Protein AF-A0A1D1YM92-F1 (afdb_monomer_lite)

Foldseek 3Di:
DDDDDDDDPDDPDDDDDDDDDDPPDPPPPPVVVVLLVVQLVLVVVVVDDSVLLSVLVVCCCVPPVNHPVCSVVCVVVSNVVSVVSSVVVVVVVVPPPPPPPD

Secondary structure (DSSP, 8-state):
------------------------------HHHHHHHHHHHHHHHTT--HHHHHHHHHHIIIIIS-SGGGHHHHHHTTTHHHHHHHHHHHHHHHT-------

Structure (mmCIF, N/CA/C/O backbone):
data_AF-A0A1D1YM92-F1
#
_entry.id   AF-A0A1D1YM92-F1
#
loop_
_atom_site.group_PDB
_atom_site.id
_atom_site.type_symbol
_atom_site.label_atom_id
_atom_site.label_alt_id
_atom_site.label_comp_id
_atom_site.label_asym_id
_atom_site.label_entity_id
_atom_site.label_seq_id
_atom_site.pdbx_PDB_ins_code
_atom_site.Cartn_x
_atom_site.Cartn_y
_atom_site.Cartn_z
_atom_site.occupancy
_atom_site.B_iso_or_equiv
_atom_site.auth_seq_id
_atom_site.auth_comp_id
_atom_site.auth_asym_id
_atom_site.auth_atom_id
_atom_site.pdbx_PDB_model_num
ATOM 1 N N . GLY A 1 1 ? 16.283 24.161 -31.407 1.00 40.09 1 GLY A N 1
ATOM 2 C CA . GLY A 1 1 ? 15.645 23.021 -30.725 1.00 40.09 1 GLY A CA 1
ATOM 3 C C . GLY A 1 1 ? 16.488 21.795 -30.977 1.00 40.09 1 GLY A C 1
ATOM 4 O O . GLY A 1 1 ? 16.754 21.515 -32.137 1.00 40.09 1 GLY A O 1
ATOM 5 N N . GLY A 1 2 ? 16.991 21.147 -29.922 1.00 38.47 2 GLY A N 1
ATOM 6 C CA . GLY A 1 2 ? 17.719 19.874 -30.039 1.00 38.47 2 GLY A CA 1
ATOM 7 C C . GLY A 1 2 ? 16.792 18.757 -30.536 1.00 38.47 2 GLY A C 1
ATOM 8 O O . GLY A 1 2 ? 15.579 18.886 -30.433 1.00 38.47 2 GLY A O 1
ATOM 9 N N . GLY A 1 3 ? 17.252 17.650 -31.103 1.00 35.94 3 GLY A N 1
ATOM 10 C CA . GLY A 1 3 ? 18.598 17.100 -31.234 1.00 35.94 3 GLY A CA 1
ATOM 11 C C . GLY A 1 3 ? 18.476 15.568 -31.207 1.00 35.94 3 GLY A C 1
ATOM 12 O O . GLY A 1 3 ? 17.800 15.041 -30.331 1.00 35.94 3 GLY A O 1
ATOM 13 N N . GLY A 1 4 ? 19.116 14.878 -32.161 1.00 39.59 4 GLY A N 1
ATOM 14 C CA . GLY A 1 4 ? 19.267 13.411 -32.221 1.00 39.59 4 GLY A CA 1
ATOM 15 C C . GLY A 1 4 ? 18.167 12.710 -33.034 1.00 39.59 4 GLY A C 1
ATOM 16 O O . GLY A 1 4 ? 17.042 12.594 -32.578 1.00 39.59 4 GLY A O 1
ATOM 17 N N . GLY A 1 5 ? 18.375 12.229 -34.262 1.00 38.34 5 GLY A N 1
ATOM 18 C CA . GLY A 1 5 ? 19.584 11.592 -34.791 1.00 38.34 5 GLY A CA 1
ATOM 19 C C . GLY A 1 5 ? 19.570 10.093 -34.476 1.00 38.34 5 GLY A C 1
ATOM 20 O O . GLY A 1 5 ? 20.442 9.604 -33.769 1.00 38.34 5 GLY A O 1
ATOM 21 N N . GLY A 1 6 ? 18.541 9.375 -34.93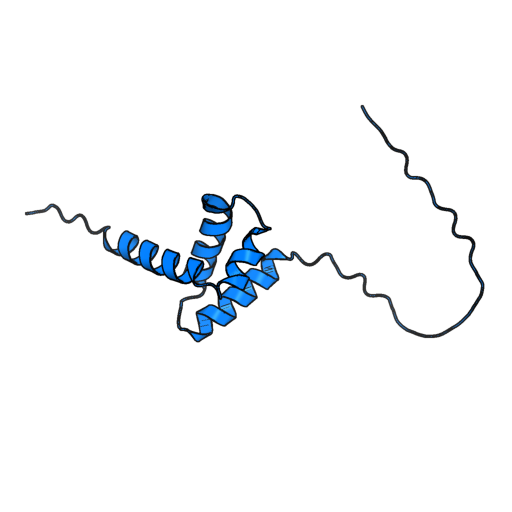9 1.00 40.47 6 GLY A N 1
ATOM 22 C CA . GLY A 1 6 ? 18.455 7.922 -34.810 1.00 40.47 6 GLY A CA 1
ATOM 23 C C . GLY A 1 6 ? 19.490 7.253 -35.708 1.00 40.47 6 GLY A C 1
ATOM 24 O O . GLY A 1 6 ? 19.303 7.163 -36.919 1.00 40.47 6 GLY A O 1
ATOM 25 N N . VAL A 1 7 ? 20.593 6.801 -35.117 1.00 50.69 7 VAL A N 1
ATOM 26 C CA . VAL A 1 7 ? 21.572 5.962 -35.805 1.00 50.69 7 VAL A CA 1
ATOM 27 C C . VAL A 1 7 ? 20.940 4.603 -36.097 1.00 50.69 7 VAL A C 1
ATOM 29 O O . VAL A 1 7 ? 20.636 3.808 -35.211 1.00 50.69 7 VAL A O 1
ATOM 32 N N . ILE A 1 8 ? 20.707 4.355 -37.379 1.00 48.03 8 ILE A N 1
ATOM 33 C CA . ILE A 1 8 ? 20.401 3.036 -37.917 1.00 48.03 8 ILE A CA 1
ATOM 34 C C . ILE A 1 8 ? 21.620 2.127 -37.718 1.00 48.03 8 ILE A C 1
ATOM 36 O O . ILE A 1 8 ? 22.557 2.135 -38.516 1.00 48.03 8 ILE A O 1
ATOM 40 N N . CYS A 1 9 ? 21.631 1.321 -36.657 1.00 45.50 9 CYS A N 1
ATOM 41 C CA . CYS A 1 9 ? 22.572 0.209 -36.572 1.00 45.50 9 CYS A CA 1
ATOM 42 C C . CYS A 1 9 ? 22.216 -0.805 -37.667 1.00 45.50 9 CYS A C 1
ATOM 44 O O . CYS A 1 9 ? 21.250 -1.560 -37.568 1.00 45.50 9 CYS A O 1
ATOM 46 N N . ARG A 1 10 ? 22.992 -0.751 -38.752 1.00 46.97 10 ARG A N 1
ATOM 47 C CA . ARG A 1 10 ? 22.969 -1.664 -39.893 1.00 46.97 10 ARG A CA 1
ATOM 48 C C . ARG A 1 10 ? 23.216 -3.087 -39.382 1.00 46.97 10 ARG A C 1
ATOM 50 O O . ARG A 1 10 ? 24.326 -3.426 -38.986 1.00 46.97 10 ARG A O 1
ATOM 57 N N . GLN A 1 11 ? 22.170 -3.905 -39.375 1.00 44.50 11 GLN A N 1
ATOM 58 C CA . GLN A 1 11 ? 22.252 -5.326 -39.067 1.00 44.50 11 GLN A CA 1
ATOM 59 C C . GLN A 1 11 ? 23.003 -6.026 -40.210 1.00 44.50 11 GLN A C 1
ATOM 61 O O . GLN A 1 11 ? 22.473 -6.177 -41.308 1.00 44.50 11 GLN A O 1
ATOM 66 N N . VAL A 1 12 ? 24.242 -6.450 -39.962 1.00 46.84 12 VAL A N 1
ATOM 67 C CA . VAL A 1 12 ? 24.822 -7.578 -40.696 1.00 46.84 12 VAL A CA 1
ATOM 68 C C . VAL A 1 12 ? 24.033 -8.817 -40.263 1.00 46.84 12 VAL A C 1
ATOM 70 O O . VAL A 1 12 ? 23.981 -9.133 -39.075 1.00 46.84 12 VAL A O 1
ATOM 73 N N . LEU A 1 13 ? 23.312 -9.448 -41.192 1.00 45.69 13 LEU A N 1
ATOM 74 C CA . LEU A 1 13 ? 22.625 -10.714 -40.931 1.00 45.69 13 LEU A CA 1
ATOM 75 C C . LEU A 1 13 ? 23.654 -11.851 -40.976 1.00 45.69 13 LEU A C 1
ATOM 77 O O . LEU A 1 13 ? 24.231 -12.071 -42.043 1.00 45.69 13 LEU A O 1
ATOM 81 N N . PRO A 1 14 ? 23.853 -12.633 -39.901 1.00 47.19 14 PRO A N 1
ATOM 82 C CA . PRO A 1 14 ? 24.341 -13.988 -40.058 1.00 47.19 14 PRO A CA 1
ATOM 83 C C . PRO A 1 14 ? 23.167 -14.893 -40.459 1.00 47.19 14 PRO A C 1
ATOM 85 O O . PRO A 1 14 ? 22.119 -14.928 -39.815 1.00 47.19 14 PRO A O 1
ATOM 88 N N . LEU A 1 15 ? 23.359 -15.613 -41.560 1.00 59.06 15 LEU A N 1
ATOM 89 C CA . LEU A 1 15 ? 22.514 -16.713 -42.012 1.00 59.06 15 LEU A CA 1
ATOM 90 C C . LEU A 1 15 ? 22.674 -17.890 -41.039 1.00 59.06 15 LEU A C 1
ATOM 92 O O . LEU A 1 15 ? 23.775 -18.424 -40.964 1.00 59.06 15 LEU A O 1
ATOM 96 N N . CYS A 1 16 ? 21.618 -18.286 -40.316 1.00 40.72 16 CYS A N 1
ATOM 97 C CA . CYS A 1 16 ? 21.405 -19.618 -39.708 1.00 40.72 16 CYS A CA 1
ATOM 98 C C . CYS A 1 16 ? 19.976 -19.721 -39.102 1.00 40.72 16 CYS A C 1
ATOM 100 O O . CYS A 1 16 ? 19.378 -18.684 -38.823 1.00 40.72 16 CYS A O 1
ATOM 102 N N . PRO A 1 17 ? 19.382 -20.929 -38.963 1.00 52.34 17 PRO A N 1
ATOM 103 C CA . PRO A 1 17 ? 18.119 -21.237 -39.645 1.00 52.34 17 PRO A CA 1
ATOM 104 C C . PRO A 1 17 ? 16.982 -21.706 -38.681 1.00 52.34 17 PRO A C 1
ATOM 106 O O . PRO A 1 17 ? 16.886 -21.168 -37.581 1.00 52.34 17 PRO A O 1
ATOM 109 N N . PRO A 1 18 ? 16.013 -22.554 -39.095 1.00 59.69 18 PRO A N 1
ATOM 110 C CA . PRO A 1 18 ? 14.583 -22.363 -38.852 1.00 59.69 18 PRO A CA 1
ATOM 111 C C . PRO A 1 18 ? 14.085 -23.084 -37.587 1.00 59.69 18 PRO A C 1
ATOM 113 O O . PRO A 1 18 ? 14.318 -24.274 -37.455 1.00 59.69 18 PRO A O 1
ATOM 116 N N . PHE A 1 19 ? 13.362 -22.411 -36.693 1.00 50.38 19 PHE A N 1
ATOM 117 C CA . PHE A 1 19 ? 12.236 -22.948 -35.903 1.00 50.38 19 PHE A CA 1
ATOM 118 C C . PHE A 1 19 ? 11.839 -21.918 -34.831 1.00 50.38 19 PHE A C 1
ATOM 120 O O . PHE A 1 19 ? 12.691 -21.294 -34.206 1.00 50.38 19 PHE A O 1
ATOM 127 N N . SER A 1 20 ? 10.533 -21.832 -34.580 1.00 49.28 20 SER A N 1
ATOM 128 C CA . SER A 1 20 ? 9.903 -21.326 -33.351 1.00 49.28 20 SER A CA 1
ATOM 129 C C . SER A 1 20 ? 9.530 -19.838 -33.226 1.00 49.28 20 SER A C 1
ATOM 131 O O . SER A 1 20 ? 10.335 -18.960 -32.941 1.00 49.28 20 SER A O 1
ATOM 133 N N . ALA A 1 21 ? 8.200 -19.682 -33.246 1.00 56.84 21 ALA A N 1
ATOM 134 C CA . ALA A 1 21 ? 7.348 -18.835 -32.409 1.00 56.84 21 ALA A CA 1
ATOM 135 C C . ALA A 1 21 ? 7.212 -17.332 -32.748 1.00 56.84 21 ALA A C 1
ATOM 137 O O . ALA A 1 21 ? 8.203 -16.608 -32.844 1.00 56.84 21 ALA A O 1
ATOM 138 N N . PRO A 1 22 ? 5.965 -16.812 -32.850 1.00 48.84 22 PRO A N 1
ATOM 139 C CA . PRO A 1 22 ? 5.741 -15.378 -32.934 1.00 48.84 22 PRO A CA 1
ATOM 140 C C . PRO A 1 22 ? 6.188 -14.745 -31.616 1.00 48.84 22 PRO A C 1
ATOM 142 O O . PRO A 1 22 ? 5.671 -15.056 -30.542 1.00 48.84 22 PRO A O 1
ATOM 145 N N . THR A 1 23 ? 7.166 -13.848 -31.694 1.00 54.91 23 THR A N 1
ATOM 146 C CA . THR A 1 23 ? 7.652 -13.111 -30.532 1.00 54.91 23 THR A CA 1
ATOM 147 C C . THR A 1 23 ? 6.551 -12.151 -30.071 1.00 54.91 23 THR A C 1
ATOM 149 O O . THR A 1 23 ? 6.338 -11.068 -30.621 1.00 54.91 23 THR A O 1
ATOM 152 N N . MET A 1 24 ? 5.793 -12.554 -29.047 1.00 53.00 24 MET A N 1
ATOM 153 C CA . MET A 1 24 ? 4.956 -11.627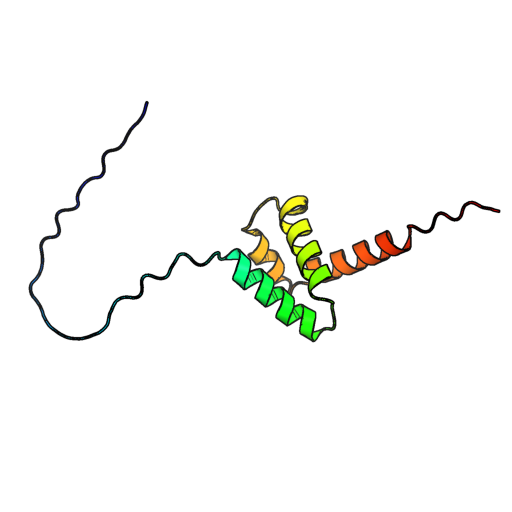 -28.292 1.00 53.00 24 MET A CA 1
ATOM 154 C C . MET A 1 24 ? 5.893 -10.601 -27.656 1.00 53.00 24 MET A C 1
ATOM 156 O O . MET A 1 24 ? 6.550 -10.876 -26.654 1.00 53.00 24 MET A O 1
ATOM 160 N N . ARG A 1 25 ? 5.966 -9.399 -28.235 1.00 59.81 25 ARG A N 1
ATOM 161 C CA . ARG A 1 25 ? 6.570 -8.253 -27.550 1.00 59.81 25 ARG A CA 1
ATOM 162 C C . ARG A 1 25 ? 5.837 -8.103 -26.218 1.00 59.81 25 ARG A C 1
ATOM 164 O O . ARG A 1 25 ? 4.617 -7.905 -26.252 1.00 59.81 25 ARG A O 1
ATOM 171 N N . PRO A 1 26 ? 6.511 -8.168 -25.057 1.00 56.78 26 PRO A N 1
ATOM 172 C CA . PRO A 1 26 ? 5.843 -7.854 -23.812 1.00 56.78 26 PRO A CA 1
ATOM 173 C C . PRO A 1 26 ? 5.425 -6.386 -23.904 1.00 56.78 26 PRO A C 1
ATOM 175 O O . PRO A 1 26 ? 6.258 -5.480 -23.857 1.00 56.78 26 PRO A O 1
ATOM 178 N N . LYS A 1 27 ? 4.119 -6.140 -24.088 1.00 55.66 27 LYS A N 1
ATOM 179 C CA . LYS A 1 27 ? 3.533 -4.816 -23.866 1.00 55.66 27 LYS A CA 1
ATOM 180 C C . LYS A 1 27 ? 4.044 -4.388 -22.502 1.00 55.66 27 LYS A C 1
ATOM 182 O O . LYS A 1 27 ? 3.872 -5.151 -21.554 1.00 55.66 27 LYS A O 1
ATOM 187 N N . ARG A 1 28 ? 4.707 -3.229 -22.424 1.00 53.84 28 ARG A N 1
ATOM 188 C CA . ARG A 1 28 ? 5.207 -2.613 -21.188 1.00 53.84 28 ARG A CA 1
ATOM 189 C C . ARG A 1 28 ? 4.049 -2.569 -20.195 1.00 53.84 28 ARG A C 1
ATOM 191 O O . ARG A 1 28 ? 3.243 -1.643 -20.206 1.00 53.84 28 ARG A O 1
ATOM 198 N N . ALA A 1 29 ? 3.894 -3.643 -19.426 1.00 53.69 29 ALA A N 1
ATOM 199 C CA . ALA A 1 29 ? 2.777 -3.803 -18.526 1.00 53.69 29 ALA A CA 1
ATOM 200 C C . ALA A 1 29 ? 2.945 -2.694 -17.503 1.00 53.69 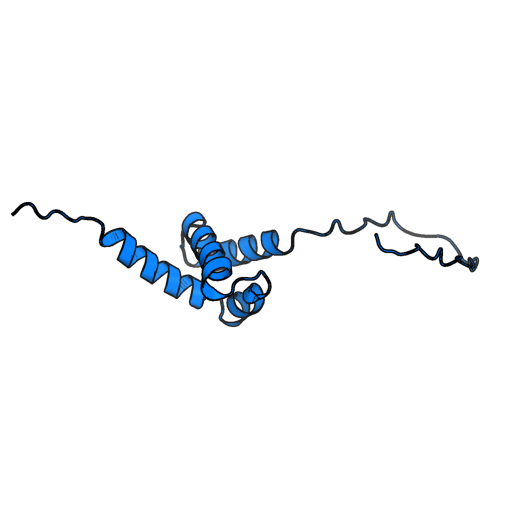29 ALA A C 1
ATOM 202 O O . ALA A 1 29 ? 4.047 -2.501 -16.987 1.00 53.69 29 ALA A O 1
ATOM 203 N N . LYS A 1 30 ? 1.882 -1.925 -17.278 1.00 56.09 30 LYS A N 1
ATOM 204 C CA . LYS A 1 30 ? 1.833 -0.885 -16.253 1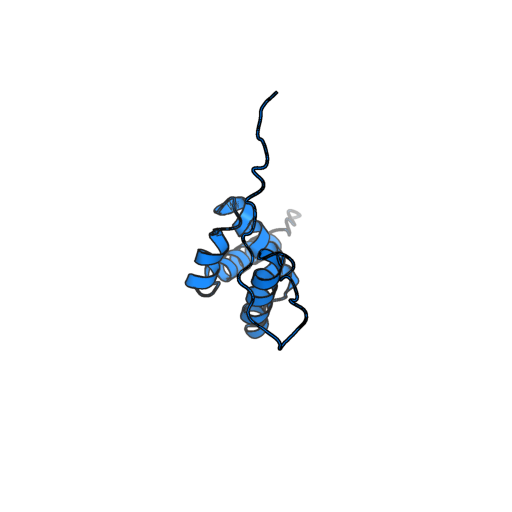.00 56.09 30 LYS A CA 1
ATOM 205 C C . LYS A 1 30 ? 2.229 -1.546 -14.929 1.00 56.09 30 LYS A C 1
ATOM 207 O O . LYS A 1 30 ? 1.396 -2.201 -14.309 1.00 56.09 30 LYS A O 1
ATOM 212 N N . ARG A 1 31 ? 3.514 -1.463 -14.553 1.00 58.78 31 ARG A N 1
ATOM 213 C CA . ARG A 1 31 ? 4.090 -2.231 -13.435 1.00 58.78 31 ARG A CA 1
ATOM 214 C C . ARG A 1 31 ? 3.332 -1.954 -12.134 1.00 58.78 31 ARG A C 1
ATOM 216 O O . ARG A 1 31 ? 3.125 -2.876 -11.359 1.00 58.78 31 ARG A O 1
ATOM 223 N N . GLY A 1 32 ? 2.813 -0.734 -11.971 1.00 60.19 32 GLY A N 1
ATOM 224 C CA . GLY A 1 32 ? 1.992 -0.343 -10.825 1.00 60.19 32 GLY A CA 1
ATOM 225 C C . GLY A 1 32 ? 0.628 -1.038 -10.718 1.00 60.19 32 GLY A C 1
ATOM 226 O O . GLY A 1 32 ? 0.141 -1.191 -9.609 1.00 60.19 32 GLY A O 1
ATOM 227 N N . LEU A 1 33 ? 0.012 -1.511 -11.814 1.00 65.31 33 LEU A N 1
ATOM 228 C CA . LEU A 1 33 ? -1.281 -2.214 -11.715 1.00 65.31 33 LEU A CA 1
ATOM 229 C C . LEU A 1 33 ? -1.122 -3.566 -11.013 1.00 65.31 33 LEU A C 1
ATOM 231 O O . LEU A 1 33 ? -1.847 -3.850 -10.070 1.00 65.31 33 LEU A O 1
ATOM 235 N N . LYS A 1 34 ? -0.101 -4.340 -11.404 1.00 77.94 34 LYS A N 1
ATOM 236 C CA . LYS A 1 34 ? 0.150 -5.673 -10.834 1.00 77.94 34 LYS A CA 1
ATOM 237 C C . LYS A 1 34 ? 0.486 -5.631 -9.343 1.00 77.94 34 LYS A C 1
ATOM 239 O O . LYS A 1 34 ? 0.127 -6.550 -8.620 1.00 77.94 34 LYS A O 1
ATOM 244 N N . ARG A 1 35 ? 1.170 -4.577 -8.891 1.00 83.38 35 ARG A N 1
ATOM 245 C CA . ARG A 1 35 ? 1.547 -4.418 -7.481 1.00 83.38 35 ARG A CA 1
ATOM 246 C C . ARG A 1 35 ? 0.356 -4.042 -6.596 1.00 83.38 35 ARG A C 1
ATOM 248 O O . ARG A 1 35 ? 0.247 -4.544 -5.485 1.00 83.38 35 ARG A O 1
ATOM 255 N N . ILE A 1 36 ? -0.583 -3.235 -7.110 1.00 85.38 36 ILE A N 1
ATOM 256 C CA . ILE A 1 36 ? -1.864 -2.994 -6.422 1.00 85.38 36 ILE A CA 1
ATOM 257 C C . ILE A 1 36 ? -2.612 -4.312 -6.273 1.00 85.38 36 ILE A C 1
ATOM 259 O O . ILE A 1 36 ? -3.033 -4.625 -5.169 1.00 85.38 36 ILE A O 1
ATOM 263 N N . ASP A 1 37 ? -2.738 -5.098 -7.342 1.00 85.75 37 ASP A N 1
ATOM 264 C CA . ASP A 1 37 ? -3.413 -6.397 -7.266 1.00 85.75 37 ASP A CA 1
ATOM 265 C C . ASP A 1 37 ? -2.740 -7.347 -6.255 1.00 85.75 37 ASP A C 1
ATOM 267 O O . ASP A 1 37 ? -3.442 -8.023 -5.507 1.00 85.75 37 ASP A O 1
ATOM 271 N N . ALA A 1 38 ? -1.404 -7.340 -6.156 1.00 87.12 38 ALA A N 1
ATOM 272 C CA . ALA A 1 38 ? -0.668 -8.109 -5.147 1.00 87.12 38 ALA A CA 1
ATOM 273 C C . ALA A 1 38 ? -0.988 -7.660 -3.709 1.00 87.12 38 ALA A C 1
ATOM 275 O O . ALA A 1 38 ? -1.304 -8.494 -2.861 1.00 87.12 38 ALA A O 1
ATOM 276 N N . ALA A 1 39 ? -0.996 -6.348 -3.451 1.00 86.94 39 ALA A N 1
ATOM 277 C CA . ALA A 1 39 ? -1.386 -5.800 -2.152 1.00 86.94 39 ALA A CA 1
ATOM 278 C C . ALA A 1 39 ? -2.853 -6.122 -1.811 1.00 86.94 39 ALA A C 1
ATOM 280 O O . ALA A 1 39 ? -3.173 -6.449 -0.671 1.00 86.94 39 ALA A O 1
ATOM 281 N N . LEU A 1 40 ? -3.750 -6.069 -2.804 1.00 88.94 40 LEU A N 1
ATOM 282 C CA . LEU A 1 40 ? -5.160 -6.429 -2.645 1.00 88.94 40 LEU A CA 1
ATOM 283 C C . LEU A 1 40 ? -5.355 -7.909 -2.318 1.00 88.94 40 LEU A C 1
ATOM 285 O O . LEU A 1 40 ? -6.268 -8.233 -1.561 1.00 88.94 40 LEU A O 1
ATOM 289 N N . ASP A 1 41 ? -4.545 -8.800 -2.888 1.00 88.56 41 ASP A N 1
ATOM 290 C CA . ASP A 1 41 ? -4.602 -10.229 -2.576 1.00 88.56 41 ASP A CA 1
ATOM 291 C C . ASP A 1 41 ? -4.073 -10.502 -1.162 1.00 88.56 41 ASP A C 1
ATOM 293 O O . ASP A 1 41 ? -4.753 -11.151 -0.368 1.00 88.56 41 ASP A O 1
ATOM 297 N N . ALA A 1 42 ? -2.915 -9.934 -0.807 1.00 87.69 42 ALA A N 1
ATOM 298 C CA . ALA A 1 42 ? -2.301 -10.104 0.509 1.00 87.69 42 ALA A CA 1
ATOM 299 C C . ALA A 1 42 ? -3.195 -9.571 1.642 1.00 87.69 42 ALA A C 1
ATOM 301 O O . ALA A 1 42 ? -3.514 -10.293 2.586 1.00 87.69 42 ALA A O 1
ATOM 302 N N . LEU A 1 43 ? -3.661 -8.325 1.520 1.00 86.19 43 LEU A N 1
ATOM 303 C CA . LEU A 1 43 ? -4.508 -7.682 2.529 1.00 86.19 43 LEU A CA 1
ATOM 304 C C . LEU A 1 43 ? -5.954 -8.191 2.474 1.00 86.19 43 LEU A C 1
ATOM 306 O O . LEU A 1 43 ? -6.630 -8.254 3.500 1.00 86.19 43 LEU A O 1
ATOM 310 N N . GLY A 1 44 ? -6.416 -8.629 1.301 1.00 84.69 44 GLY A N 1
ATOM 311 C CA . GLY A 1 44 ? -7.710 -9.288 1.148 1.00 84.69 44 GLY A CA 1
ATOM 312 C C . GLY A 1 44 ? -7.790 -10.605 1.920 1.00 84.69 44 GLY A C 1
ATOM 313 O O . GLY A 1 44 ? -8.820 -10.880 2.530 1.00 84.69 44 GLY A O 1
ATOM 314 N N . ARG A 1 45 ? -6.700 -11.385 1.980 1.00 84.69 45 ARG A N 1
ATOM 315 C CA . ARG A 1 45 ? -6.630 -12.601 2.817 1.00 84.69 45 ARG A CA 1
ATOM 316 C C . ARG A 1 45 ? -6.726 -12.305 4.313 1.00 84.69 45 ARG A C 1
ATOM 318 O O . ARG A 1 45 ? -7.211 -13.149 5.055 1.00 84.69 45 ARG A O 1
ATOM 325 N N . MET A 1 46 ? -6.309 -11.115 4.745 1.00 82.50 46 MET A N 1
ATOM 326 C CA . MET A 1 46 ? -6.467 -10.661 6.131 1.00 82.50 46 MET A CA 1
ATOM 327 C C . MET A 1 46 ? -7.858 -10.085 6.437 1.00 82.50 46 MET A C 1
ATOM 329 O O . MET A 1 46 ? -8.133 -9.741 7.581 1.00 82.50 46 MET A O 1
ATOM 333 N N . GLY A 1 47 ? -8.742 -9.984 5.439 1.00 86.75 47 GLY A N 1
ATOM 334 C CA . GLY A 1 47 ? -10.108 -9.485 5.612 1.00 86.75 47 GLY A CA 1
ATOM 335 C C . GLY A 1 47 ? -10.276 -7.981 5.385 1.00 86.75 47 GLY A C 1
ATOM 336 O O . GLY A 1 47 ? -11.350 -7.447 5.658 1.00 86.75 47 GLY A O 1
ATOM 337 N N . PHE A 1 48 ? -9.265 -7.282 4.857 1.00 85.00 48 PHE A N 1
ATOM 338 C CA . PHE A 1 48 ? -9.401 -5.855 4.563 1.00 85.00 48 PHE A CA 1
ATOM 339 C C . PHE A 1 48 ? -10.175 -5.602 3.259 1.00 85.00 48 PHE A C 1
ATOM 341 O O . PHE A 1 48 ? -9.942 -6.271 2.243 1.00 85.00 48 PHE A O 1
ATOM 348 N N . PRO A 1 49 ? -11.066 -4.591 3.229 1.00 87.06 49 PRO A N 1
ATOM 349 C CA . PRO A 1 49 ? -11.782 -4.223 2.018 1.00 87.06 49 PRO A CA 1
ATOM 350 C C . PRO A 1 49 ? -10.824 -3.637 0.977 1.00 87.06 49 PRO A C 1
ATOM 352 O O . PRO A 1 49 ? -10.094 -2.673 1.225 1.00 87.06 49 PRO A O 1
ATOM 355 N N . LYS A 1 50 ? -10.885 -4.194 -0.236 1.00 87.00 50 LYS A N 1
ATOM 356 C CA . LYS A 1 50 ? -10.008 -3.846 -1.365 1.00 87.00 50 LYS A CA 1
ATOM 357 C C . LYS A 1 50 ? -10.019 -2.353 -1.712 1.00 87.00 50 LYS A C 1
ATOM 359 O O . LYS A 1 50 ? -9.003 -1.803 -2.130 1.00 87.00 50 LYS A O 1
ATOM 364 N N . GLU A 1 51 ? -11.153 -1.679 -1.534 1.00 87.00 51 GLU A N 1
ATOM 365 C CA . GLU A 1 51 ? -11.259 -0.239 -1.784 1.00 87.00 51 GLU A CA 1
ATOM 366 C C . GLU A 1 51 ? -10.403 0.595 -0.833 1.00 87.00 51 GLU A C 1
ATOM 368 O O . GLU A 1 51 ? -9.681 1.479 -1.305 1.00 87.00 51 GLU A O 1
ATOM 373 N N . LYS A 1 52 ? -10.428 0.284 0.471 1.00 86.75 52 LYS A N 1
ATOM 374 C CA . LYS A 1 52 ? -9.615 1.000 1.461 1.00 86.75 52 LYS A CA 1
ATOM 375 C C . LYS A 1 52 ? -8.135 0.783 1.176 1.00 86.75 52 LYS A C 1
ATOM 377 O O . LYS A 1 52 ? -7.408 1.748 0.976 1.00 86.75 52 LYS A O 1
ATOM 382 N N . VAL A 1 53 ? -7.727 -0.473 0.987 1.00 88.00 53 VAL A N 1
ATOM 383 C CA . VAL A 1 53 ? -6.344 -0.835 0.634 1.00 88.00 53 VAL A CA 1
ATOM 384 C C . VAL A 1 53 ? -5.844 -0.036 -0.574 1.00 88.00 53 VAL A C 1
ATOM 386 O O . VAL A 1 53 ? -4.769 0.562 -0.548 1.00 88.00 53 VAL A O 1
ATOM 389 N N . ARG A 1 54 ? -6.639 0.024 -1.647 1.00 88.38 54 ARG A N 1
ATOM 390 C CA . ARG A 1 54 ? -6.259 0.737 -2.871 1.00 88.38 54 ARG A CA 1
ATOM 391 C C . ARG A 1 54 ? -6.119 2.246 -2.658 1.00 88.38 54 ARG A C 1
ATOM 393 O O . ARG A 1 54 ? -5.282 2.864 -3.323 1.00 88.38 54 ARG A O 1
ATOM 400 N N . ARG A 1 55 ? -6.951 2.847 -1.802 1.00 88.88 55 ARG A N 1
ATOM 401 C CA . ARG A 1 55 ? -6.874 4.273 -1.459 1.00 88.88 55 ARG A CA 1
ATOM 402 C C . ARG A 1 55 ? -5.609 4.554 -0.651 1.00 88.88 55 ARG A C 1
ATOM 404 O O . ARG A 1 55 ? -4.821 5.393 -1.080 1.00 88.88 55 ARG A O 1
ATOM 411 N N . THR A 1 56 ? -5.370 3.790 0.410 1.00 88.81 56 THR A N 1
ATOM 412 C CA . THR A 1 56 ? -4.221 3.962 1.304 1.00 88.81 56 THR A CA 1
ATOM 413 C C . THR A 1 56 ? -2.896 3.768 0.573 1.00 88.81 56 THR A C 1
ATOM 415 O O . THR A 1 56 ? -2.006 4.602 0.679 1.00 88.81 56 THR A O 1
ATOM 418 N N . VAL A 1 57 ? -2.772 2.749 -0.284 1.00 86.81 57 VAL A N 1
ATOM 419 C CA . VAL A 1 57 ? -1.552 2.557 -1.089 1.00 86.81 57 VAL A CA 1
ATOM 420 C C . VAL A 1 57 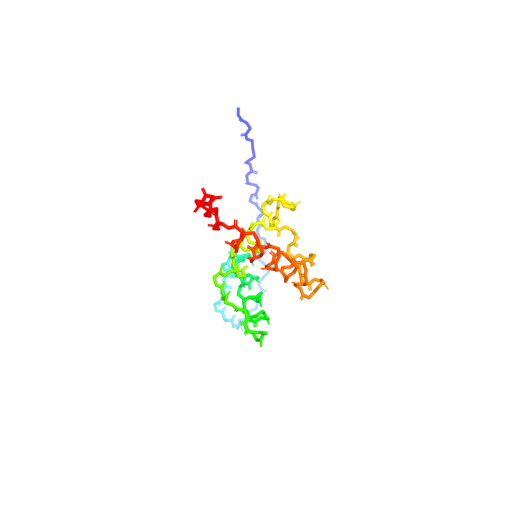? -1.297 3.744 -2.024 1.00 86.81 57 VAL A C 1
ATOM 422 O O . VAL A 1 57 ? -0.169 4.216 -2.139 1.00 86.81 57 VAL A O 1
ATOM 425 N N . LYS A 1 58 ? -2.337 4.276 -2.681 1.00 85.50 58 LYS A N 1
ATOM 426 C CA . LYS A 1 58 ? -2.188 5.478 -3.519 1.00 85.50 58 LYS A CA 1
ATOM 427 C C . LYS A 1 58 ? -1.806 6.711 -2.705 1.00 85.50 58 LYS A C 1
ATOM 429 O O . LYS A 1 58 ? -1.059 7.537 -3.221 1.00 85.50 58 LYS A O 1
ATOM 434 N N . TYR A 1 59 ? -2.341 6.842 -1.494 1.00 85.88 59 TYR A N 1
ATOM 435 C CA . TYR A 1 59 ? -2.010 7.921 -0.572 1.00 85.88 59 TYR A CA 1
ATOM 436 C C . TYR A 1 59 ? -0.538 7.836 -0.160 1.00 85.88 59 TYR A C 1
ATOM 438 O O . TYR A 1 59 ? 0.204 8.777 -0.402 1.00 85.88 59 TYR A O 1
ATOM 446 N N . LEU A 1 60 ? -0.072 6.678 0.312 1.00 85.88 60 LEU A N 1
ATOM 447 C CA . LEU A 1 60 ? 1.322 6.468 0.719 1.00 85.88 60 LEU A CA 1
ATOM 448 C C . LEU A 1 60 ? 2.314 6.760 -0.416 1.00 85.88 60 LEU A C 1
ATOM 450 O O . LEU A 1 60 ? 3.301 7.469 -0.223 1.00 85.88 60 LEU A O 1
ATOM 454 N N . LEU A 1 61 ? 2.032 6.280 -1.629 1.00 84.88 61 LEU A N 1
ATOM 455 C CA . LEU A 1 61 ? 2.893 6.533 -2.790 1.00 84.88 61 LEU A CA 1
ATOM 456 C C . LEU A 1 61 ? 2.958 8.018 -3.177 1.00 84.88 61 LEU A C 1
ATOM 458 O O . LEU A 1 61 ? 3.981 8.467 -3.694 1.00 84.88 61 LEU A O 1
ATOM 462 N N . LYS A 1 62 ? 1.880 8.779 -2.951 1.00 83.50 62 LYS A N 1
ATOM 463 C CA . LYS A 1 62 ? 1.813 10.210 -3.274 1.00 83.50 62 LYS A CA 1
ATOM 464 C C . LYS A 1 62 ? 2.365 11.097 -2.164 1.00 83.50 62 LYS A C 1
ATOM 466 O O . LYS A 1 62 ? 3.194 11.953 -2.451 1.00 83.50 62 LYS A O 1
ATOM 471 N N . GLU A 1 63 ? 1.904 10.897 -0.937 1.00 80.50 63 GLU A N 1
ATOM 472 C CA . GLU A 1 63 ? 2.149 11.798 0.189 1.00 80.50 63 GLU A CA 1
ATOM 473 C C . GLU A 1 63 ? 3.468 11.494 0.899 1.00 80.50 63 GLU A C 1
ATOM 475 O O . GLU A 1 63 ? 4.229 12.417 1.183 1.00 80.50 63 GLU A O 1
ATOM 480 N N . VAL A 1 64 ? 3.776 10.213 1.130 1.00 80.94 64 VAL A N 1
ATOM 481 C CA . VAL A 1 64 ? 4.976 9.811 1.882 1.00 80.94 64 VAL A CA 1
ATOM 482 C C . VAL A 1 64 ? 6.184 9.748 0.960 1.00 80.94 64 VAL A C 1
ATOM 484 O O . VAL A 1 64 ? 7.204 10.386 1.206 1.00 80.94 64 VAL A O 1
ATOM 487 N N . TYR A 1 65 ? 6.063 9.002 -0.135 1.00 80.62 65 TYR A N 1
ATOM 488 C CA . TYR A 1 65 ? 7.229 8.651 -0.941 1.00 80.62 65 TYR A CA 1
ATOM 489 C C . TYR A 1 65 ? 7.375 9.433 -2.248 1.00 80.62 65 TYR A C 1
ATOM 491 O O . TYR A 1 65 ? 8.439 9.387 -2.864 1.00 80.62 65 TYR A O 1
ATOM 499 N N . ARG A 1 66 ? 6.327 10.146 -2.686 1.00 76.69 66 ARG A N 1
ATOM 500 C CA . ARG A 1 66 ? 6.307 10.957 -3.919 1.00 76.69 66 ARG A CA 1
ATOM 501 C C . ARG A 1 66 ? 6.855 10.221 -5.157 1.00 76.69 66 ARG A C 1
ATOM 503 O O . ARG A 1 66 ? 7.526 10.827 -5.991 1.00 76.69 66 ARG A O 1
ATOM 510 N N . GLY A 1 67 ? 6.567 8.926 -5.304 1.00 75.00 67 GLY A N 1
ATOM 511 C CA . GLY A 1 67 ? 7.097 8.138 -6.419 1.00 75.00 67 GLY A CA 1
ATOM 512 C C . GLY A 1 67 ? 6.692 6.664 -6.436 1.00 75.00 67 GLY A C 1
ATOM 513 O O . GLY A 1 67 ? 6.398 6.057 -5.409 1.00 75.00 67 GLY A O 1
ATOM 514 N N . ASP A 1 68 ? 6.715 6.071 -7.633 1.00 72.56 68 ASP A N 1
ATOM 515 C CA . ASP A 1 68 ? 6.393 4.657 -7.888 1.00 72.56 68 ASP A CA 1
ATOM 516 C C . ASP A 1 68 ? 7.514 3.672 -7.480 1.00 72.56 68 ASP A C 1
ATOM 518 O O . ASP A 1 68 ? 7.367 2.453 -7.629 1.00 72.56 68 ASP A O 1
ATOM 522 N N . ASP A 1 69 ? 8.643 4.162 -6.974 1.00 76.88 69 ASP A N 1
ATOM 523 C CA . ASP A 1 69 ? 9.740 3.313 -6.493 1.00 76.88 69 ASP A CA 1
ATOM 524 C C . ASP A 1 69 ? 9.493 2.800 -5.069 1.00 76.88 69 ASP A C 1
ATOM 526 O O . ASP A 1 69 ? 10.008 1.753 -4.681 1.00 76.88 69 ASP A O 1
ATOM 530 N N . ALA A 1 70 ? 8.601 3.453 -4.320 1.00 78.56 70 ALA A N 1
ATOM 531 C CA . ALA A 1 70 ? 8.305 3.081 -2.942 1.00 78.56 70 ALA A CA 1
ATOM 532 C C . ALA A 1 70 ? 7.497 1.801 -2.754 1.00 78.56 70 ALA A C 1
ATOM 534 O O . ALA A 1 70 ? 7.340 1.308 -1.640 1.00 78.56 70 ALA A O 1
ATOM 535 N N . TRP A 1 71 ? 7.040 1.217 -3.853 1.00 81.12 71 TRP A N 1
ATOM 536 C CA . TRP A 1 71 ? 6.493 -0.129 -3.851 1.00 81.12 71 TRP A CA 1
ATOM 537 C C . TRP A 1 71 ? 7.439 -1.168 -3.249 1.00 81.12 71 TRP A C 1
ATOM 539 O O . TRP A 1 71 ? 6.951 -2.110 -2.639 1.00 81.12 71 TRP A O 1
ATOM 549 N N . VAL A 1 72 ? 8.756 -0.991 -3.405 1.00 81.81 72 VAL A N 1
ATOM 550 C CA . VAL A 1 72 ? 9.746 -1.914 -2.834 1.00 81.81 72 VAL A CA 1
ATOM 551 C C . VAL A 1 72 ? 9.654 -1.906 -1.307 1.00 81.81 72 VAL A C 1
ATOM 553 O O . VAL A 1 72 ? 9.533 -2.966 -0.712 1.00 81.81 72 VAL A O 1
ATOM 556 N N . PHE A 1 73 ? 9.562 -0.727 -0.685 1.00 81.50 73 PHE A N 1
ATOM 557 C CA . PHE A 1 73 ? 9.416 -0.609 0.771 1.00 81.50 73 PHE A CA 1
ATOM 558 C C . PHE A 1 73 ? 8.094 -1.189 1.283 1.00 81.50 73 PHE A C 1
ATOM 560 O O . PHE A 1 73 ? 8.063 -1.831 2.328 1.00 81.50 73 PHE A O 1
ATOM 567 N N . LEU A 1 74 ? 7.002 -0.994 0.534 1.00 83.56 74 LEU A N 1
ATOM 568 C CA . LEU A 1 74 ? 5.703 -1.568 0.891 1.00 83.56 74 LEU A CA 1
ATOM 569 C C . LEU A 1 74 ? 5.722 -3.102 0.842 1.00 83.56 74 LEU A C 1
ATOM 571 O O . LEU A 1 74 ? 5.088 -3.741 1.677 1.00 83.56 74 LEU A O 1
ATOM 575 N N . GLU A 1 75 ? 6.421 -3.688 -0.133 1.00 80.81 75 GLU A N 1
ATOM 576 C CA . GLU A 1 75 ? 6.563 -5.142 -0.264 1.00 80.81 75 GLU A CA 1
ATOM 577 C C . GLU A 1 75 ? 7.538 -5.724 0.773 1.00 80.81 75 GLU A C 1
ATOM 579 O O . GLU A 1 75 ? 7.244 -6.775 1.341 1.00 80.81 75 GLU A O 1
ATOM 584 N N . GLU A 1 76 ? 8.655 -5.047 1.062 1.00 82.06 76 GLU A N 1
ATOM 585 C CA . GLU A 1 76 ? 9.660 -5.514 2.031 1.00 82.06 76 GLU A CA 1
ATOM 586 C C . GLU A 1 76 ? 9.112 -5.600 3.461 1.00 82.06 76 GLU A C 1
ATOM 588 O O . GLU A 1 76 ? 9.368 -6.584 4.152 1.00 82.06 76 GLU A O 1
ATOM 593 N N . ASP A 1 77 ? 8.288 -4.639 3.885 1.00 79.06 77 ASP A N 1
ATOM 594 C CA . ASP A 1 77 ? 7.681 -4.641 5.225 1.00 79.06 77 ASP A CA 1
ATOM 595 C C . ASP A 1 77 ? 6.362 -5.445 5.282 1.00 79.06 77 ASP A C 1
ATOM 597 O O . ASP A 1 77 ? 5.530 -5.245 6.164 1.00 79.06 77 ASP A O 1
ATOM 601 N N . SER A 1 78 ? 6.112 -6.343 4.316 1.00 80.50 78 SER A N 1
ATOM 602 C CA . SER A 1 78 ? 4.877 -7.149 4.227 1.00 80.50 78 SER A CA 1
ATOM 603 C C . SER A 1 78 ? 3.587 -6.318 4.295 1.00 80.50 78 SER A C 1
ATOM 605 O O . SER A 1 78 ? 2.596 -6.721 4.905 1.00 80.50 78 SER A O 1
ATOM 607 N N . TYR A 1 79 ? 3.587 -5.138 3.673 1.00 85.38 79 TYR A N 1
ATOM 608 C CA . TYR A 1 79 ? 2.485 -4.176 3.695 1.00 85.38 79 TYR A CA 1
ATOM 609 C C . TYR A 1 79 ? 2.100 -3.657 5.090 1.00 85.38 79 TYR A C 1
ATOM 611 O O . TYR A 1 79 ? 1.029 -3.067 5.234 1.00 85.38 79 TYR A O 1
ATOM 619 N N . ARG A 1 80 ? 2.949 -3.801 6.113 1.00 87.25 80 ARG A N 1
ATOM 620 C CA . ARG A 1 80 ? 2.667 -3.313 7.471 1.00 87.25 80 ARG A CA 1
ATOM 621 C C . ARG A 1 80 ? 2.422 -1.805 7.523 1.00 87.25 80 ARG A C 1
ATOM 623 O O . ARG A 1 80 ? 1.438 -1.395 8.124 1.00 87.25 80 ARG A O 1
ATOM 630 N N . VAL A 1 81 ? 3.189 -1.007 6.780 1.00 86.81 81 VAL A N 1
ATOM 631 C CA . VAL A 1 81 ? 2.941 0.442 6.620 1.00 86.81 81 VAL A CA 1
ATOM 632 C C . VAL A 1 81 ? 1.543 0.729 6.047 1.00 86.81 81 VAL A C 1
ATOM 634 O O . VAL A 1 81 ? 0.892 1.700 6.422 1.00 86.81 81 VAL A O 1
ATOM 637 N N . VAL A 1 82 ? 1.039 -0.130 5.150 1.00 87.44 82 VAL A N 1
ATOM 638 C CA . VAL A 1 82 ? -0.325 -0.002 4.607 1.00 87.44 82 VAL A CA 1
ATOM 639 C C . VAL A 1 82 ? -1.364 -0.310 5.682 1.00 87.44 82 VAL A C 1
ATOM 641 O O . VAL A 1 82 ? -2.382 0.370 5.745 1.00 87.44 82 VAL A O 1
ATOM 644 N N . ILE A 1 83 ? -1.120 -1.319 6.519 1.00 88.06 83 ILE A N 1
ATOM 645 C CA . ILE A 1 83 ? -2.009 -1.700 7.624 1.00 88.06 83 ILE A CA 1
ATOM 646 C C . ILE A 1 83 ? -2.059 -0.589 8.677 1.00 88.06 83 ILE A C 1
ATOM 648 O O . ILE A 1 83 ? -3.149 -0.207 9.092 1.00 88.06 83 ILE A O 1
ATOM 652 N N . GLU A 1 84 ? -0.907 -0.043 9.070 1.00 88.12 84 GLU A N 1
ATOM 653 C CA . GLU A 1 84 ? -0.805 1.070 10.025 1.00 88.12 84 GLU A CA 1
ATOM 654 C C . GLU A 1 84 ? -1.572 2.298 9.518 1.00 88.12 84 GLU A C 1
ATOM 656 O O . GLU A 1 84 ? -2.442 2.816 10.217 1.00 88.12 84 GLU A O 1
ATOM 661 N N . ALA A 1 85 ? -1.375 2.678 8.253 1.00 86.69 85 ALA A N 1
ATOM 662 C CA . ALA A 1 85 ? -2.120 3.778 7.644 1.00 86.69 85 ALA A CA 1
ATOM 663 C C . ALA A 1 85 ? -3.634 3.491 7.510 1.00 86.69 85 ALA A C 1
ATOM 665 O O . ALA A 1 85 ? -4.453 4.399 7.628 1.00 86.69 85 ALA A O 1
ATOM 666 N N . LEU A 1 86 ? -4.039 2.232 7.287 1.00 86.62 86 LEU A N 1
ATOM 667 C CA . LEU A 1 86 ? -5.453 1.822 7.262 1.00 86.62 86 LEU A CA 1
ATOM 668 C C . LEU A 1 86 ? -6.130 1.909 8.638 1.00 86.62 86 LEU A C 1
ATOM 670 O O . LEU A 1 86 ? -7.351 2.091 8.700 1.00 86.62 86 LEU A O 1
ATOM 674 N N . LEU A 1 87 ? -5.370 1.710 9.717 1.00 85.50 87 LEU A N 1
ATOM 675 C CA . LEU A 1 87 ? -5.835 1.854 11.097 1.00 85.50 87 LEU A CA 1
ATOM 676 C C . LEU A 1 87 ? -5.990 3.337 11.456 1.00 85.50 87 LEU A C 1
ATOM 678 O O . LEU A 1 87 ? -7.060 3.725 11.921 1.00 85.50 87 LEU A O 1
ATOM 682 N N . GLU A 1 88 ? -4.992 4.169 11.142 1.00 83.19 88 GLU A N 1
ATOM 683 C CA . GLU A 1 88 ? -5.065 5.627 11.342 1.00 83.19 88 GLU A CA 1
ATOM 684 C C . GLU A 1 88 ? -6.224 6.265 10.564 1.00 83.19 88 GLU A C 1
ATOM 686 O O . GLU A 1 88 ? -6.973 7.082 11.101 1.00 83.19 88 GLU A O 1
ATOM 691 N N . GLU A 1 89 ? -6.427 5.880 9.299 1.00 78.12 89 GLU A N 1
ATOM 692 C CA . GLU A 1 89 ? -7.512 6.446 8.491 1.00 78.12 89 GLU A CA 1
ATOM 693 C C . GLU A 1 89 ? -8.901 6.034 9.012 1.00 78.12 89 GLU A C 1
ATOM 695 O O . GLU A 1 89 ? -9.841 6.826 8.949 1.00 78.12 89 GLU A O 1
ATOM 700 N N . GLN A 1 90 ? -9.038 4.835 9.592 1.00 72.50 90 GLN A N 1
ATOM 701 C CA . GLN A 1 90 ? -10.278 4.418 10.260 1.00 72.50 90 GLN A CA 1
ATOM 702 C C . GLN A 1 90 ? -10.571 5.230 11.521 1.00 72.50 90 GLN A C 1
ATOM 704 O O . GLN A 1 90 ? -11.722 5.606 11.743 1.00 72.50 90 GLN A O 1
ATOM 709 N N . GLU A 1 91 ? -9.550 5.523 12.323 1.00 68.19 91 GLU A N 1
ATOM 710 C CA . GLU A 1 91 ? -9.694 6.349 13.523 1.00 68.19 91 GLU A CA 1
ATOM 711 C C . GLU A 1 91 ? -10.102 7.789 13.156 1.00 68.19 91 GLU A C 1
ATOM 713 O O . GLU A 1 91 ? -10.996 8.376 13.768 1.00 68.19 91 GLU A O 1
ATOM 718 N N . MET A 1 92 ? -9.547 8.324 12.065 1.00 62.59 92 MET A N 1
ATOM 719 C CA . MET A 1 92 ? -9.872 9.660 11.558 1.00 62.59 92 MET A CA 1
ATOM 720 C C . MET A 1 92 ? -11.237 9.747 10.845 1.00 62.59 92 MET A C 1
ATOM 722 O O . MET A 1 92 ? -11.865 10.811 10.825 1.00 62.59 92 MET A O 1
ATOM 726 N N . GLU A 1 93 ? -11.716 8.661 10.229 1.00 61.09 93 GLU A N 1
ATOM 727 C CA . GLU A 1 93 ? -13.079 8.578 9.679 1.00 61.09 93 GLU A CA 1
ATOM 728 C C . GLU A 1 93 ? -14.135 8.480 10.795 1.00 61.09 93 GLU A C 1
ATOM 730 O O . GLU A 1 93 ? -15.188 9.104 10.671 1.00 61.09 93 GLU A O 1
ATOM 735 N N . GLY A 1 94 ? -13.844 7.777 11.897 1.00 56.16 94 GLY A N 1
ATOM 736 C CA . GLY A 1 94 ? -14.736 7.668 13.060 1.00 56.16 94 GLY A CA 1
ATOM 737 C C . GLY A 1 94 ? -14.876 8.959 13.877 1.00 56.16 94 GLY A C 1
ATOM 738 O O . GLY A 1 94 ? -15.900 9.169 14.519 1.00 56.16 94 GLY A O 1
ATOM 739 N N . ALA A 1 95 ? -13.895 9.861 13.806 1.00 55.56 95 ALA A N 1
ATOM 740 C CA . ALA A 1 95 ? -13.914 11.147 14.508 1.00 55.56 95 ALA A CA 1
ATOM 741 C C . ALA A 1 95 ? -14.769 12.240 13.825 1.00 55.56 95 ALA A C 1
ATOM 743 O O . ALA A 1 95 ? -14.810 13.375 14.299 1.00 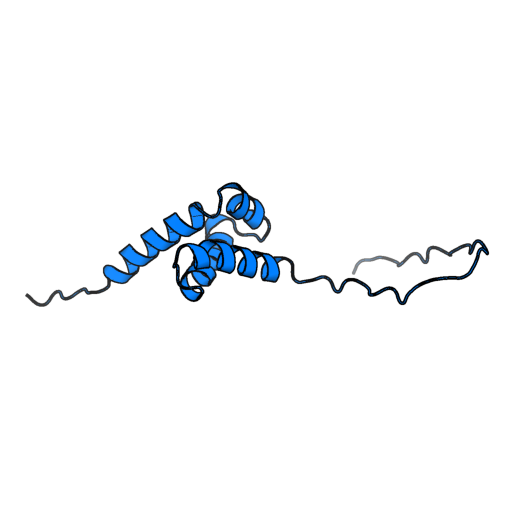55.56 95 ALA A O 1
ATOM 744 N N . LYS A 1 96 ? -15.454 11.936 12.711 1.00 51.72 96 LYS A N 1
ATOM 745 C CA . LYS A 1 96 ? -16.348 12.878 12.010 1.00 51.72 96 LYS A CA 1
ATOM 746 C C . LYS A 1 96 ? -17.811 12.802 12.464 1.00 51.72 96 LYS A C 1
ATOM 748 O O . LYS A 1 96 ? -18.701 13.052 11.657 1.00 51.72 96 LYS A O 1
ATOM 753 N N . ASP A 1 97 ? -18.052 12.536 13.742 1.00 55.88 97 ASP A N 1
ATOM 754 C CA . ASP A 1 97 ? -19.297 12.957 14.387 1.00 55.88 97 ASP A CA 1
ATOM 755 C C . ASP A 1 97 ? -18.984 14.101 15.364 1.00 55.88 97 ASP A C 1
ATOM 757 O O . ASP A 1 97 ? -18.835 13.890 16.568 1.00 55.88 97 ASP A O 1
ATOM 761 N N . PRO A 1 98 ? -18.804 15.342 14.873 1.00 61.97 98 PRO A N 1
ATOM 762 C CA . PRO A 1 98 ? -19.084 16.481 15.710 1.00 61.97 98 PRO A CA 1
ATOM 763 C C . PRO A 1 98 ? -20.609 16.535 15.834 1.00 61.97 98 PRO A C 1
ATOM 765 O O . PRO A 1 98 ? -21.275 17.214 15.056 1.00 61.97 98 PRO A O 1
ATOM 768 N N . ASN A 1 99 ? -21.157 15.858 16.835 1.00 62.06 99 ASN A N 1
ATOM 769 C CA . ASN A 1 99 ? -22.370 16.338 17.473 1.00 62.06 99 ASN A CA 1
ATOM 770 C C . ASN A 1 99 ? -21.979 17.248 18.654 1.00 62.06 99 ASN A C 1
ATOM 772 O O . ASN A 1 99 ? -21.924 16.765 19.786 1.00 62.06 99 ASN A O 1
ATOM 776 N N . PRO A 1 100 ? -21.655 18.545 18.450 1.00 64.56 100 PRO A N 1
ATOM 777 C CA . PRO A 1 100 ? -21.656 19.518 19.527 1.00 64.56 100 PRO A CA 1
ATOM 778 C C . PRO A 1 100 ? -23.079 20.073 19.659 1.00 64.56 100 PRO A C 1
ATOM 780 O O . PRO A 1 100 ? -23.318 21.236 19.354 1.00 64.56 100 PRO A O 1
ATOM 783 N N . ASP A 1 101 ? -24.035 19.239 20.056 1.00 57.31 101 ASP A N 1
ATOM 784 C CA . ASP A 1 101 ? -25.376 19.714 20.412 1.00 57.31 101 ASP A CA 1
ATOM 785 C C . ASP A 1 101 ? -25.775 19.165 21.781 1.00 57.31 101 ASP A C 1
ATOM 787 O O . ASP A 1 101 ? -26.736 18.416 21.908 1.00 57.31 101 ASP A O 1
ATOM 791 N N . TYR A 1 102 ? -24.967 19.487 22.798 1.00 55.62 102 TYR A N 1
ATOM 792 C CA . TYR A 1 102 ? -25.414 19.664 24.184 1.00 55.62 102 TYR A CA 1
ATOM 793 C C . TYR A 1 102 ? -24.477 20.602 24.947 1.00 55.62 102 TYR A C 1
ATOM 795 O O . TYR A 1 102 ? -23.243 20.396 24.882 1.00 55.62 102 TYR A O 1
#

Radius of gyration: 23.69 Å; chains: 1; bounding box: 50×46×66 Å

Organism: NCBI:txid1678845

pLDDT: mean 70.1, std 16.73, range [35.94, 88.94]

Sequence (102 aa):
GGGGGGVICRQVLPLCPPFSAPTMRPKRAKRGLKRIDAALDALGRMGFPKEKVRRTVKYLLKEVYRGDDAWVFLEEDSYRVVIEALLEEQEMEGAKDPNPDY

InterPro domains:
  IPR018848 WIYLD domain [PF10440] (30-91)
  IPR043017 WIYLD domain superfamily [G3DSA:1.10.8.850] (23-92)